Protein AF-A0A258IF81-F1 (afdb_monomer_lite)

Foldseek 3Di:
DPPPQAAAEDEDAFAAPPVQFGPDWDALVNVQVRCVVVVHHADSVQKADPDIDGGAAKDWIWGPPDPVDIHIYIYGYDNDPVVVVVVVVVVVVVPD

Sequence (96 aa):
AALKIQGLSITLIRQAGDSGHLYGSVTPRDISVILMKKGIEIKKSQIVLKAPIKEIGISECDLILHPEVVVPLTLVVAQSEEEAQAKMSEQKLSKI

Secondary structure (DSSP, 8-state):
-GGGTTT-EEEEE--B-TTSEEEEEE-HHHHHHHHHHTT----GGGEE-SS-EEESEEEEEEEEEETTEEEEEEEEEESSHHHHHHHHHHHHHTT-

pLDDT: mean 76.14, std 14.49, range [37.88, 89.75]

Structure (mmCIF, N/CA/C/O backbone):
data_AF-A0A258IF81-F1
#
_entry.id   AF-A0A258IF81-F1
#
loop_
_atom_site.group_PDB
_atom_site.id
_atom_site.type_symbol
_atom_site.label_atom_id
_atom_site.label_alt_id
_atom_site.label_comp_id
_atom_site.label_asym_id
_atom_site.label_entity_id
_atom_site.label_seq_id
_atom_site.pdbx_PDB_ins_code
_atom_site.Cartn_x
_atom_site.Cartn_y
_atom_site.Cartn_z
_atom_site.occupancy
_atom_site.B_iso_or_equiv
_atom_site.auth_seq_id
_atom_site.auth_comp_id
_atom_site.auth_asym_id
_atom_site.auth_atom_id
_atom_site.pdbx_PDB_model_num
ATOM 1 N N . ALA A 1 1 ? -12.739 17.592 8.637 1.00 45.22 1 ALA A N 1
ATOM 2 C CA . ALA A 1 1 ? -11.381 17.062 8.373 1.00 45.22 1 ALA A CA 1
ATOM 3 C C . ALA A 1 1 ? -11.345 15.818 7.458 1.00 45.22 1 ALA A C 1
ATOM 5 O O . ALA A 1 1 ? -10.266 15.475 7.001 1.00 45.22 1 ALA A O 1
ATOM 6 N N . ALA A 1 2 ? -12.479 15.183 7.111 1.00 43.00 2 ALA A N 1
ATOM 7 C CA . ALA A 1 2 ? -12.519 13.960 6.287 1.00 43.00 2 ALA A CA 1
ATOM 8 C C . ALA A 1 2 ? -12.337 14.165 4.762 1.00 43.00 2 ALA A C 1
ATOM 10 O O . ALA A 1 2 ? -11.972 13.234 4.054 1.00 43.00 2 ALA A O 1
ATOM 11 N N . LEU A 1 3 ? -12.529 15.387 4.250 1.00 48.41 3 LEU A N 1
ATOM 12 C CA . LEU A 1 3 ? -12.558 15.658 2.804 1.00 48.41 3 LEU A CA 1
ATOM 13 C C . LEU A 1 3 ? -11.183 15.640 2.108 1.00 48.41 3 LEU A C 1
ATOM 15 O O . LEU A 1 3 ? -11.120 15.727 0.889 1.00 48.41 3 LEU A O 1
ATOM 19 N N . LYS A 1 4 ? -10.073 15.568 2.857 1.00 56.34 4 LYS A N 1
ATOM 20 C CA . LYS A 1 4 ? -8.722 15.643 2.271 1.00 56.34 4 LYS A CA 1
ATOM 21 C C . LYS A 1 4 ? -8.198 14.308 1.740 1.00 56.34 4 LYS A C 1
ATOM 23 O O . LYS A 1 4 ? -7.206 14.336 1.035 1.00 56.34 4 LYS A O 1
ATOM 28 N N . ILE A 1 5 ? -8.814 13.173 2.083 1.00 57.28 5 ILE A N 1
ATOM 29 C CA . ILE A 1 5 ? -8.256 11.831 1.808 1.00 57.28 5 ILE A CA 1
ATOM 30 C C . ILE A 1 5 ? -9.014 11.111 0.677 1.00 57.28 5 ILE A C 1
ATOM 32 O O . ILE A 1 5 ? -8.475 10.192 0.065 1.00 57.28 5 ILE A O 1
ATOM 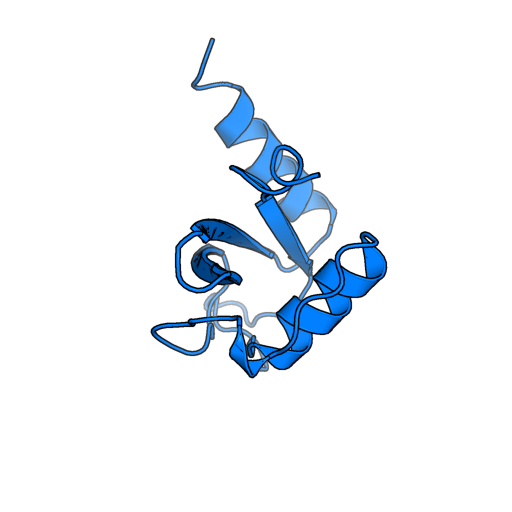36 N N . GLN A 1 6 ? -10.238 11.540 0.347 1.00 56.75 6 GLN A N 1
ATOM 37 C CA . GLN A 1 6 ? -11.014 10.946 -0.745 1.00 56.75 6 GLN A CA 1
ATOM 38 C C . GLN A 1 6 ? -10.343 11.216 -2.098 1.00 56.75 6 GLN A C 1
ATOM 40 O O . GLN A 1 6 ? -10.244 12.362 -2.528 1.00 56.75 6 GLN A O 1
ATOM 45 N N . GLY A 1 7 ? -9.879 10.150 -2.758 1.00 63.62 7 GLY A N 1
ATOM 46 C CA . GLY A 1 7 ? -9.210 10.227 -4.062 1.00 63.62 7 GLY A CA 1
ATOM 47 C C . GLY A 1 7 ? -7.726 10.595 -3.996 1.00 63.62 7 GLY A C 1
ATOM 48 O O . GLY A 1 7 ? -7.165 11.050 -4.992 1.00 63.62 7 GLY A O 1
ATOM 49 N N . LEU A 1 8 ? -7.078 10.436 -2.838 1.00 69.94 8 LEU A N 1
ATOM 50 C CA . LEU A 1 8 ? -5.654 10.722 -2.712 1.00 69.94 8 LEU A CA 1
ATOM 51 C C . LEU A 1 8 ? -4.840 9.580 -3.335 1.00 69.94 8 LEU A C 1
ATOM 53 O O . LEU A 1 8 ? -4.906 8.434 -2.903 1.00 69.94 8 LEU A O 1
ATOM 57 N N . SER A 1 9 ? -4.056 9.899 -4.357 1.00 78.19 9 SER A N 1
ATOM 58 C CA . SER A 1 9 ? -3.077 8.982 -4.931 1.00 78.19 9 SER A CA 1
ATOM 59 C C . SER A 1 9 ? -1.725 9.192 -4.255 1.00 78.19 9 SER A C 1
ATOM 61 O O . SER A 1 9 ? -1.213 10.320 -4.232 1.00 78.19 9 SER A O 1
ATOM 63 N N . ILE A 1 10 ? -1.127 8.132 -3.715 1.00 82.19 10 ILE A N 1
ATOM 64 C CA . ILE A 1 10 ? 0.242 8.187 -3.199 1.00 82.19 10 ILE A CA 1
ATOM 65 C C . ILE A 1 10 ? 1.192 7.438 -4.122 1.00 82.19 10 ILE A C 1
ATOM 67 O O . ILE A 1 10 ? 0.931 6.310 -4.526 1.00 82.19 10 ILE A O 1
ATOM 71 N N . THR A 1 11 ? 2.318 8.072 -4.424 1.00 83.50 11 THR A N 1
ATOM 72 C CA . THR A 1 11 ? 3.395 7.443 -5.181 1.00 83.50 11 THR A CA 1
ATOM 73 C C . THR A 1 11 ? 4.405 6.826 -4.232 1.00 83.50 11 THR A C 1
ATOM 75 O O . THR A 1 11 ? 4.860 7.475 -3.288 1.00 83.50 11 THR A O 1
ATOM 78 N N . LEU A 1 12 ? 4.785 5.586 -4.509 1.00 83.50 12 LEU A N 1
ATOM 79 C CA . LEU A 1 12 ? 5.883 4.887 -3.874 1.00 83.50 12 LEU A CA 1
ATOM 80 C C . LEU A 1 12 ? 6.980 4.644 -4.908 1.00 83.50 12 LEU A C 1
ATOM 82 O O . LEU A 1 12 ? 6.783 3.900 -5.864 1.00 83.50 12 LEU A O 1
ATOM 86 N N . ILE A 1 13 ? 8.149 5.238 -4.681 1.00 81.94 13 ILE A N 1
ATOM 87 C CA . ILE A 1 13 ? 9.335 4.966 -5.491 1.00 81.94 13 ILE A CA 1
ATOM 88 C C . ILE A 1 13 ? 10.051 3.756 -4.894 1.00 81.94 13 ILE A C 1
ATOM 90 O O . ILE A 1 13 ? 10.499 3.808 -3.743 1.00 81.94 13 ILE A O 1
ATOM 94 N N . ARG A 1 14 ? 10.119 2.648 -5.635 1.00 80.88 14 ARG A N 1
ATOM 95 C CA . ARG A 1 14 ? 10.890 1.458 -5.251 1.00 80.88 14 ARG A CA 1
ATOM 96 C C . ARG A 1 14 ? 11.569 0.826 -6.451 1.00 80.88 14 ARG A C 1
ATOM 98 O O . ARG A 1 14 ? 11.003 0.749 -7.530 1.00 80.88 14 ARG A O 1
ATOM 105 N N . GLN A 1 15 ? 12.757 0.289 -6.193 1.00 79.06 15 GLN A N 1
ATOM 106 C CA . GLN A 1 15 ? 13.513 -0.476 -7.172 1.00 79.06 15 GLN A CA 1
ATOM 107 C C . GLN A 1 15 ? 12.767 -1.760 -7.549 1.00 79.06 15 GLN A C 1
ATOM 109 O O . GLN A 1 15 ? 12.361 -2.542 -6.681 1.00 79.06 15 GLN A O 1
ATOM 114 N N . ALA A 1 16 ? 12.620 -1.973 -8.850 1.00 83.00 16 ALA A N 1
ATOM 115 C CA . ALA A 1 16 ? 12.062 -3.174 -9.446 1.00 83.00 16 ALA A CA 1
ATOM 116 C C . ALA A 1 16 ? 13.072 -3.790 -10.414 1.00 83.00 16 ALA A C 1
ATOM 118 O O . ALA A 1 16 ? 13.948 -3.102 -10.928 1.00 83.00 16 ALA A O 1
ATOM 119 N N . GLY A 1 17 ? 13.000 -5.099 -10.609 1.00 80.12 17 GLY A N 1
ATOM 120 C CA . GLY A 1 17 ? 13.733 -5.774 -11.668 1.00 80.12 17 GLY A CA 1
ATOM 121 C C . GLY A 1 17 ? 13.113 -5.480 -13.031 1.00 80.12 17 GLY A C 1
ATOM 122 O O . GLY A 1 17 ? 11.959 -5.060 -13.122 1.00 80.12 17 GLY A O 1
ATOM 123 N N . ASP A 1 18 ? 13.859 -5.779 -14.090 1.00 74.94 18 ASP A N 1
ATOM 124 C CA . ASP A 1 18 ? 13.449 -5.605 -15.491 1.00 74.94 18 ASP A CA 1
ATOM 125 C C . ASP A 1 18 ? 12.132 -6.316 -15.852 1.00 74.94 18 ASP A C 1
ATOM 127 O O . ASP A 1 18 ? 11.444 -5.936 -16.793 1.00 74.94 18 ASP A O 1
ATOM 131 N N . SER A 1 19 ? 11.742 -7.332 -15.078 1.00 78.12 19 SER A N 1
ATOM 132 C CA . SER A 1 19 ? 10.471 -8.052 -15.219 1.00 78.12 19 SER A CA 1
ATOM 133 C C . SER A 1 19 ? 9.273 -7.352 -14.561 1.00 78.12 19 SER A C 1
ATOM 135 O O . SER A 1 19 ? 8.201 -7.950 -14.460 1.00 78.12 19 SER A O 1
ATOM 137 N N . GLY A 1 20 ? 9.442 -6.131 -14.045 1.00 74.56 20 GLY A N 1
ATOM 138 C CA . GLY A 1 20 ? 8.400 -5.376 -13.341 1.00 74.56 20 GLY A CA 1
ATOM 139 C C . GLY A 1 20 ? 8.142 -5.836 -11.901 1.00 74.56 20 GLY A C 1
ATOM 140 O O . GLY A 1 20 ? 7.317 -5.247 -11.203 1.00 74.56 20 GLY A O 1
ATOM 141 N N . HIS A 1 21 ? 8.868 -6.850 -11.424 1.00 83.75 21 HIS A N 1
ATOM 142 C CA . HIS A 1 21 ? 8.796 -7.311 -10.041 1.00 83.75 21 HIS A CA 1
ATOM 143 C C . HIS A 1 21 ? 9.635 -6.421 -9.127 1.00 83.75 21 HIS A C 1
ATOM 145 O O . HIS A 1 21 ? 10.814 -6.191 -9.369 1.00 83.75 21 HIS A O 1
ATOM 151 N N . LEU A 1 22 ? 9.054 -5.948 -8.034 1.00 83.81 22 LEU A N 1
ATOM 152 C CA . LEU A 1 22 ? 9.753 -5.192 -7.004 1.00 83.81 22 LEU A CA 1
ATOM 153 C C . LEU A 1 22 ? 10.809 -6.072 -6.322 1.00 83.81 22 LEU A C 1
ATOM 155 O O . LEU A 1 22 ? 10.537 -7.215 -5.958 1.00 83.81 22 LEU A O 1
ATOM 159 N N . TYR A 1 23 ? 11.981 -5.500 -6.029 1.00 79.31 23 TYR A N 1
ATOM 160 C CA . TYR A 1 23 ? 13.017 -6.157 -5.211 1.00 79.31 23 TYR A CA 1
ATOM 161 C C . TYR A 1 23 ? 12.601 -6.338 -3.732 1.00 79.31 23 TYR A C 1
ATOM 163 O O . TYR A 1 23 ? 13.378 -6.799 -2.899 1.00 79.31 23 TYR A O 1
ATOM 171 N N . GLY A 1 24 ? 11.360 -5.988 -3.388 1.00 81.38 24 GLY A N 1
ATOM 172 C CA . GLY A 1 24 ? 10.757 -6.167 -2.076 1.00 81.38 24 GLY A CA 1
ATOM 173 C C . GLY A 1 24 ? 9.233 -6.182 -2.167 1.00 81.38 24 GLY A C 1
ATOM 174 O O . GLY A 1 24 ? 8.655 -6.363 -3.233 1.00 81.38 24 GLY A O 1
ATOM 175 N N . SER A 1 25 ? 8.563 -5.965 -1.037 1.00 82.25 25 SER A N 1
ATOM 176 C CA . SER A 1 25 ? 7.100 -5.884 -0.974 1.00 82.25 25 SER A CA 1
ATOM 177 C C . SER A 1 25 ? 6.652 -4.554 -0.389 1.00 82.25 25 SER A C 1
ATOM 179 O O . SER A 1 25 ? 7.179 -4.122 0.640 1.00 82.25 25 SER A O 1
ATOM 181 N N . VAL A 1 26 ? 5.640 -3.923 -0.982 1.00 86.88 26 VAL A N 1
ATOM 182 C CA . VAL A 1 26 ? 4.936 -2.829 -0.308 1.00 86.88 26 VAL A CA 1
ATOM 183 C C . VAL A 1 26 ? 3.992 -3.432 0.715 1.00 86.88 26 VAL A C 1
ATOM 185 O O . VAL A 1 26 ? 3.108 -4.227 0.390 1.00 86.88 26 VAL A O 1
ATOM 188 N N . THR A 1 27 ? 4.196 -3.039 1.965 1.00 88.75 27 THR A N 1
ATOM 189 C CA . THR A 1 27 ? 3.356 -3.458 3.081 1.00 88.75 27 THR A CA 1
ATOM 190 C C . THR A 1 27 ? 2.519 -2.284 3.592 1.00 88.75 27 THR A C 1
ATOM 192 O O . THR A 1 27 ? 2.873 -1.122 3.367 1.00 88.75 27 THR A O 1
ATOM 195 N N . PRO A 1 28 ? 1.451 -2.552 4.365 1.00 89.75 28 PRO A N 1
ATOM 196 C CA . PRO A 1 28 ? 0.705 -1.516 5.080 1.00 89.75 28 PRO A CA 1
ATOM 197 C C . PRO A 1 28 ? 1.593 -0.594 5.926 1.00 89.75 28 PRO A C 1
ATOM 199 O O . PRO A 1 28 ? 1.285 0.580 6.115 1.00 89.75 28 PRO A O 1
ATOM 202 N N . ARG A 1 29 ? 2.729 -1.105 6.421 1.00 88.00 29 ARG A N 1
ATOM 203 C CA . ARG A 1 29 ? 3.675 -0.321 7.217 1.00 88.00 29 ARG A CA 1
ATOM 204 C C . ARG A 1 29 ? 4.309 0.800 6.396 1.00 88.00 29 ARG A C 1
ATOM 206 O O . ARG A 1 29 ? 4.330 1.937 6.854 1.00 88.00 29 ARG A O 1
ATOM 213 N N . ASP A 1 30 ? 4.763 0.511 5.183 1.00 87.19 30 ASP A N 1
ATOM 214 C CA . ASP A 1 30 ? 5.310 1.530 4.283 1.00 87.19 30 ASP A CA 1
ATOM 215 C C . ASP A 1 30 ? 4.285 2.596 3.915 1.00 87.19 30 ASP A C 1
ATOM 217 O O . ASP A 1 30 ? 4.583 3.789 3.963 1.00 87.19 30 ASP A O 1
ATOM 221 N N . ILE A 1 31 ? 3.061 2.163 3.613 1.00 86.88 31 ILE A N 1
ATOM 222 C CA . ILE A 1 31 ? 1.948 3.056 3.288 1.00 86.88 31 ILE A CA 1
ATOM 223 C C . ILE A 1 31 ? 1.688 4.007 4.466 1.00 86.88 31 ILE A C 1
ATOM 225 O O . ILE A 1 31 ? 1.605 5.217 4.263 1.00 86.88 31 ILE A O 1
ATOM 229 N N . SER A 1 32 ? 1.661 3.495 5.705 1.00 87.88 32 SER A N 1
ATOM 230 C CA . SER A 1 32 ? 1.473 4.331 6.900 1.00 87.88 32 SER A CA 1
ATOM 231 C C . SER A 1 32 ? 2.563 5.390 7.077 1.00 87.88 32 SER A C 1
ATOM 233 O O . SER A 1 32 ? 2.252 6.537 7.381 1.00 87.88 32 SER A O 1
ATOM 235 N N . VAL A 1 33 ? 3.832 5.050 6.822 1.00 87.75 33 VAL A N 1
ATOM 236 C CA . VAL A 1 33 ? 4.955 5.994 6.939 1.00 87.75 33 VAL A CA 1
ATOM 237 C C . VAL A 1 33 ? 4.849 7.107 5.894 1.00 87.75 33 VAL A C 1
ATOM 239 O O . VAL A 1 33 ? 5.101 8.271 6.202 1.00 87.75 33 VAL A O 1
ATOM 242 N N . ILE A 1 34 ? 4.455 6.779 4.664 1.00 85.38 34 ILE A N 1
ATOM 243 C CA . ILE A 1 34 ? 4.296 7.761 3.580 1.00 85.38 34 ILE A CA 1
ATOM 244 C C . ILE A 1 34 ? 3.110 8.688 3.846 1.00 85.38 34 ILE A C 1
ATOM 246 O O . ILE A 1 34 ? 3.223 9.903 3.669 1.00 85.38 34 ILE A O 1
ATOM 250 N N . LEU A 1 35 ? 1.990 8.131 4.308 1.00 83.81 35 LEU A N 1
ATOM 251 C CA . LEU A 1 35 ? 0.828 8.912 4.725 1.00 83.81 35 LEU A CA 1
ATOM 252 C C . LEU A 1 35 ? 1.190 9.844 5.888 1.00 83.81 35 LEU A C 1
ATOM 254 O O . LEU A 1 35 ? 0.879 11.034 5.825 1.00 83.81 35 LEU A O 1
ATOM 258 N N . MET A 1 36 ? 1.955 9.357 6.870 1.00 85.25 36 MET A N 1
ATOM 259 C CA . MET A 1 36 ? 2.440 10.164 7.991 1.00 85.25 36 MET A CA 1
ATOM 260 C C . MET A 1 36 ? 3.336 11.316 7.517 1.00 85.25 36 MET A C 1
ATOM 262 O O . MET A 1 36 ? 3.166 12.446 7.970 1.00 85.25 36 MET A O 1
ATOM 266 N N . LYS A 1 37 ? 4.223 11.082 6.537 1.00 82.75 37 LYS A N 1
ATOM 267 C CA . LYS A 1 37 ? 5.026 12.148 5.901 1.00 82.75 37 LYS A CA 1
ATOM 268 C C . LYS A 1 37 ? 4.176 13.208 5.195 1.00 82.75 37 LYS A C 1
ATOM 270 O O . LYS A 1 37 ? 4.587 14.360 5.121 1.00 82.75 37 LYS A O 1
ATOM 275 N N . LYS A 1 38 ? 2.994 12.844 4.690 1.00 77.38 38 LYS A N 1
ATOM 276 C CA . LYS A 1 38 ? 2.007 13.780 4.121 1.00 77.38 38 LYS A CA 1
ATOM 277 C C . LYS A 1 38 ? 1.135 14.463 5.188 1.00 77.38 38 LYS A C 1
ATOM 279 O O . LYS A 1 38 ? 0.230 15.214 4.830 1.00 77.38 38 LYS A O 1
ATOM 284 N N . GLY A 1 39 ? 1.393 14.219 6.475 1.00 80.94 39 GLY A N 1
ATOM 285 C CA . GLY A 1 39 ? 0.618 14.760 7.593 1.00 80.94 39 GLY A CA 1
ATOM 286 C C . GLY A 1 39 ? -0.688 14.009 7.865 1.00 80.94 39 GLY A C 1
ATOM 287 O O . GLY A 1 39 ? -1.576 14.553 8.517 1.00 80.94 39 GLY A O 1
ATOM 288 N N . ILE A 1 40 ? -0.830 12.785 7.347 1.00 81.69 40 ILE A N 1
ATOM 289 C CA . ILE A 1 40 ? -1.997 11.925 7.559 1.00 81.69 40 ILE A CA 1
ATOM 290 C C . ILE A 1 40 ? -1.589 10.776 8.482 1.00 81.69 40 ILE A C 1
ATOM 292 O O . ILE A 1 40 ? -0.887 9.848 8.081 1.00 81.69 40 ILE A O 1
ATOM 296 N N . GLU A 1 41 ? -2.036 10.823 9.731 1.00 82.56 41 GLU A N 1
ATOM 297 C CA . GLU A 1 41 ? -1.674 9.821 10.730 1.00 82.56 41 GLU A CA 1
ATOM 298 C C . GLU A 1 41 ? -2.604 8.597 10.634 1.00 82.56 41 GLU A C 1
ATOM 300 O O . GLU A 1 41 ? -3.710 8.594 11.168 1.00 82.56 41 GLU A O 1
ATOM 305 N N . ILE A 1 42 ? -2.166 7.557 9.913 1.00 85.06 42 ILE A N 1
ATOM 306 C CA . ILE A 1 42 ? -2.905 6.295 9.727 1.00 85.06 42 ILE A CA 1
ATOM 307 C C . ILE A 1 42 ? -2.112 5.134 10.310 1.00 85.06 42 ILE A C 1
ATOM 309 O O . ILE A 1 42 ? -0.930 4.961 10.013 1.00 85.06 42 ILE A O 1
ATOM 313 N N . LYS A 1 43 ? -2.768 4.282 11.101 1.00 87.00 43 LYS A N 1
ATOM 314 C CA . LYS A 1 43 ? -2.144 3.063 11.630 1.00 87.00 43 LYS A CA 1
ATOM 315 C C . LYS A 1 43 ? -2.165 1.946 10.588 1.00 87.00 43 LYS A C 1
ATOM 317 O O . LYS A 1 43 ? -3.130 1.793 9.852 1.00 87.00 43 LYS A O 1
ATOM 322 N N . LYS A 1 44 ? -1.162 1.062 10.611 1.00 85.25 44 LYS A N 1
ATOM 323 C CA . LYS A 1 44 ? -1.131 -0.149 9.762 1.00 85.25 44 LYS A CA 1
ATOM 324 C C . LYS A 1 44 ? -2.399 -1.014 9.857 1.00 85.25 44 LYS A C 1
ATOM 326 O O . LYS A 1 44 ? -2.769 -1.632 8.874 1.00 85.25 44 LYS A O 1
ATOM 331 N N . SER A 1 45 ? -3.062 -1.042 11.018 1.00 88.00 45 SER A N 1
ATOM 332 C CA . SER A 1 45 ? -4.307 -1.798 11.234 1.00 88.00 45 SER A CA 1
ATOM 333 C C . SER A 1 45 ? -5.521 -1.185 10.535 1.00 88.00 45 SER A C 1
ATOM 335 O O . SER A 1 45 ? -6.523 -1.861 10.361 1.00 88.00 45 SER A O 1
ATOM 337 N N . GLN A 1 46 ? -5.441 0.094 10.165 1.00 87.69 46 GLN A N 1
ATOM 338 C CA . GLN A 1 46 ? -6.477 0.808 9.421 1.00 87.69 46 GLN A CA 1
ATOM 339 C C . GLN A 1 46 ? -6.282 0.690 7.907 1.00 87.69 46 GLN A C 1
ATOM 341 O O . GLN A 1 46 ? -7.109 1.180 7.150 1.00 87.69 46 GLN A O 1
ATOM 346 N N . ILE A 1 47 ? -5.188 0.074 7.457 1.00 89.25 47 ILE A N 1
ATOM 347 C CA . ILE A 1 47 ? -4.876 -0.106 6.043 1.00 89.25 47 ILE A CA 1
ATOM 348 C C . ILE A 1 47 ? -5.249 -1.536 5.677 1.00 89.25 47 ILE A C 1
ATOM 350 O O . ILE A 1 47 ? -4.584 -2.491 6.087 1.00 89.25 47 ILE A O 1
ATOM 354 N N . VAL A 1 48 ? -6.308 -1.677 4.893 1.00 89.44 48 VAL A N 1
ATOM 355 C CA . VAL A 1 48 ? -6.754 -2.955 4.357 1.00 89.44 48 VAL A CA 1
ATOM 356 C C . VAL A 1 48 ? -6.141 -3.125 2.978 1.00 89.44 48 VAL A C 1
ATOM 358 O O . VAL A 1 48 ? -6.499 -2.459 2.009 1.00 89.44 48 VAL A O 1
ATOM 361 N N . LEU A 1 49 ? -5.176 -4.034 2.908 1.00 87.94 49 LEU A N 1
ATOM 362 C CA . LEU A 1 49 ? -4.495 -4.403 1.680 1.00 87.94 49 LEU A CA 1
ATOM 363 C C . LEU A 1 49 ? -4.833 -5.864 1.368 1.00 87.94 49 LEU A C 1
ATOM 365 O O . LEU A 1 49 ? -4.501 -6.747 2.157 1.00 87.94 49 LEU A 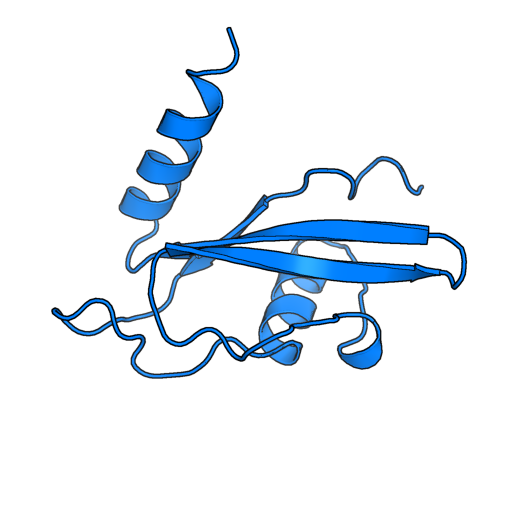O 1
ATOM 369 N N . LYS A 1 50 ? -5.492 -6.121 0.229 1.00 84.19 50 LYS A N 1
ATOM 370 C CA . LYS A 1 50 ? -5.920 -7.479 -0.166 1.00 84.19 50 LYS A CA 1
ATOM 371 C C . LYS A 1 50 ? -4.738 -8.418 -0.410 1.00 84.19 50 LYS A C 1
ATOM 373 O O . LYS A 1 50 ? -4.804 -9.592 -0.065 1.00 84.19 50 LYS A O 1
ATOM 378 N N . ALA A 1 51 ? -3.661 -7.896 -0.993 1.00 83.06 51 ALA A N 1
ATOM 379 C CA . ALA A 1 51 ? -2.437 -8.638 -1.253 1.00 83.06 51 ALA A CA 1
ATOM 380 C C . ALA A 1 51 ? -1.214 -7.709 -1.167 1.00 83.06 51 ALA A C 1
ATOM 382 O O . ALA A 1 51 ? -1.307 -6.544 -1.556 1.00 83.06 51 ALA A O 1
ATOM 383 N N . PRO A 1 52 ? -0.061 -8.194 -0.674 1.00 84.12 52 PRO A N 1
ATOM 384 C CA . PRO A 1 52 ? 1.177 -7.422 -0.696 1.00 84.12 52 PRO A CA 1
ATOM 385 C C . PRO A 1 52 ? 1.571 -7.087 -2.139 1.00 84.12 52 PRO A C 1
ATOM 387 O O . PRO A 1 52 ? 1.590 -7.971 -2.994 1.00 84.12 52 PRO A O 1
ATOM 390 N N . ILE A 1 53 ? 1.924 -5.826 -2.398 1.00 87.81 53 ILE A N 1
ATOM 391 C CA . ILE A 1 53 ? 2.283 -5.373 -3.748 1.00 87.81 53 ILE A CA 1
ATOM 392 C C . ILE A 1 53 ? 3.730 -5.769 -4.014 1.00 87.81 53 ILE A C 1
ATOM 394 O O . ILE A 1 53 ? 4.633 -5.377 -3.267 1.00 87.81 53 ILE A O 1
ATOM 398 N N . LYS A 1 54 ? 3.933 -6.558 -5.067 1.00 86.88 54 LYS A N 1
ATOM 399 C CA . LYS A 1 54 ? 5.239 -7.084 -5.486 1.00 86.88 54 LYS A CA 1
ATOM 400 C C . LYS A 1 54 ? 5.613 -6.667 -6.903 1.00 86.88 54 LYS A C 1
ATOM 402 O O . LYS A 1 54 ? 6.639 -7.103 -7.399 1.00 86.88 54 LYS A O 1
ATOM 407 N N . GLU A 1 55 ? 4.807 -5.829 -7.537 1.00 85.31 55 GLU A N 1
ATOM 408 C CA . GLU A 1 55 ? 4.993 -5.399 -8.918 1.00 85.31 55 GLU A CA 1
ATOM 409 C C . GLU A 1 55 ? 4.835 -3.881 -9.012 1.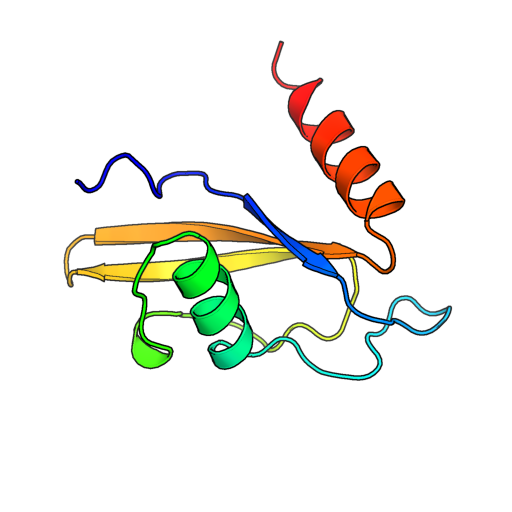00 85.31 55 GLU A C 1
ATOM 411 O O . GLU A 1 55 ? 4.137 -3.264 -8.198 1.00 85.31 55 GLU A O 1
ATOM 416 N N . ILE A 1 56 ? 5.516 -3.268 -9.978 1.00 85.25 56 ILE A N 1
ATOM 417 C CA . ILE A 1 56 ? 5.311 -1.854 -10.305 1.00 85.25 56 ILE A CA 1
ATOM 418 C C . ILE A 1 56 ? 3.967 -1.671 -11.005 1.00 85.25 56 ILE A C 1
ATOM 420 O O . ILE A 1 56 ? 3.537 -2.510 -11.793 1.00 85.25 56 ILE A O 1
ATOM 424 N N . GLY A 1 57 ? 3.303 -0.549 -10.753 1.00 84.31 57 GLY A N 1
ATOM 425 C CA . GLY A 1 57 ? 1.986 -0.292 -11.318 1.00 84.31 57 GLY A CA 1
ATOM 426 C C . GLY A 1 57 ? 1.064 0.444 -10.367 1.00 84.31 57 GLY A C 1
ATOM 427 O O . GLY A 1 57 ? 1.491 1.033 -9.375 1.00 84.31 57 GLY A O 1
ATOM 428 N N . ILE A 1 58 ? -0.218 0.429 -10.709 1.00 85.56 58 ILE A N 1
ATOM 429 C CA . ILE A 1 58 ? -1.271 1.043 -9.911 1.00 85.56 58 ILE A CA 1
ATOM 430 C C . ILE A 1 58 ? -1.925 -0.067 -9.095 1.00 85.56 58 ILE A C 1
ATOM 432 O O . ILE A 1 58 ? -2.295 -1.111 -9.623 1.00 85.56 58 ILE A O 1
ATOM 436 N N . SER A 1 59 ? -2.032 0.144 -7.795 1.00 87.00 59 SER A N 1
ATOM 437 C CA . SER A 1 59 ? -2.682 -0.762 -6.857 1.00 87.00 59 SER A CA 1
ATOM 438 C C . SER A 1 59 ? -3.668 0.018 -6.006 1.00 87.00 59 SER A C 1
ATOM 440 O O . SER A 1 59 ? -3.498 1.211 -5.779 1.00 87.00 59 SER A O 1
ATOM 442 N N . GLU A 1 60 ? -4.694 -0.653 -5.506 1.00 87.06 60 GLU A N 1
ATOM 443 C CA . GLU A 1 60 ? -5.726 -0.030 -4.680 1.00 87.06 60 GLU A CA 1
ATOM 444 C C . GLU A 1 60 ? -5.712 -0.647 -3.283 1.00 87.06 60 GLU A C 1
ATOM 446 O O . GLU A 1 60 ? -5.528 -1.859 -3.119 1.00 87.06 60 GLU A O 1
ATOM 451 N N . CYS A 1 61 ? -5.888 0.188 -2.262 1.00 88.06 61 CYS A N 1
ATOM 452 C CA . CYS A 1 61 ? -6.084 -0.262 -0.891 1.00 88.06 61 CYS A CA 1
ATOM 453 C C . CYS A 1 61 ? -7.168 0.556 -0.195 1.00 88.06 61 CYS A C 1
ATOM 455 O O . CYS A 1 61 ? -7.437 1.695 -0.569 1.00 88.06 61 CYS A O 1
ATOM 457 N N . ASP A 1 62 ? -7.776 -0.022 0.836 1.00 88.44 62 ASP A N 1
ATOM 458 C CA . ASP A 1 62 ? -8.844 0.634 1.582 1.00 88.44 62 ASP A CA 1
ATOM 459 C C . ASP A 1 62 ? -8.305 1.164 2.912 1.00 88.44 62 ASP A C 1
ATOM 461 O O . ASP A 1 62 ? -7.649 0.451 3.677 1.00 88.44 62 ASP A O 1
ATOM 465 N N . LEU A 1 63 ? -8.582 2.433 3.203 1.00 87.75 63 LEU A N 1
ATOM 466 C CA . LEU A 1 63 ? -8.259 3.072 4.474 1.00 87.75 63 LEU A CA 1
ATOM 467 C C . LEU A 1 63 ? -9.508 3.176 5.344 1.00 87.75 63 LEU A C 1
ATOM 469 O O . LEU A 1 63 ? -10.454 3.890 5.014 1.00 87.75 63 LEU A O 1
ATOM 473 N N . ILE A 1 64 ? -9.482 2.522 6.499 1.00 87.19 64 ILE A N 1
ATOM 474 C CA . ILE A 1 64 ? -10.531 2.607 7.515 1.00 87.19 64 ILE A CA 1
ATOM 475 C C . ILE A 1 64 ? -10.186 3.753 8.468 1.00 87.19 64 ILE A C 1
ATOM 477 O O . ILE A 1 64 ? -9.472 3.575 9.459 1.00 87.19 64 ILE A O 1
ATOM 481 N N . LEU A 1 65 ? -10.685 4.953 8.177 1.00 82.12 65 LEU A N 1
ATOM 482 C CA . LEU A 1 65 ? -10.483 6.117 9.048 1.00 82.12 65 LEU A CA 1
ATOM 483 C C . LEU A 1 65 ? -11.308 5.984 10.328 1.00 82.12 65 LEU A C 1
ATOM 485 O O . LEU A 1 65 ? -10.812 6.249 11.420 1.00 82.12 65 LEU A O 1
ATOM 489 N N . HIS A 1 66 ? -12.548 5.530 10.173 1.00 77.38 66 HIS A N 1
ATOM 490 C CA . HIS A 1 66 ? -13.495 5.248 11.242 1.00 77.38 66 HIS A CA 1
ATOM 491 C C . HIS A 1 66 ? -14.373 4.050 10.844 1.00 77.38 66 HIS A C 1
ATOM 493 O O . HIS A 1 66 ? -14.445 3.736 9.657 1.00 77.38 66 HIS A O 1
ATOM 499 N N . PRO A 1 67 ? -15.066 3.392 11.795 1.00 78.31 67 PRO A N 1
ATOM 500 C CA . PRO A 1 67 ? -15.929 2.237 11.512 1.00 78.31 67 PRO A CA 1
ATOM 501 C C . PRO A 1 67 ? -16.999 2.503 10.444 1.00 78.31 67 PRO A C 1
ATOM 503 O O . PRO A 1 67 ? -17.423 1.585 9.755 1.00 78.31 67 PRO A O 1
ATOM 506 N N . GLU A 1 68 ? -17.398 3.765 10.289 1.00 80.50 68 GLU A N 1
ATOM 507 C CA . GLU A 1 68 ? -18.400 4.211 9.316 1.00 80.50 68 GLU A CA 1
ATOM 508 C C . GLU A 1 68 ? -17.784 4.878 8.073 1.00 80.50 68 GLU A C 1
ATOM 510 O O . GLU A 1 68 ? -18.506 5.275 7.163 1.00 80.50 68 GLU A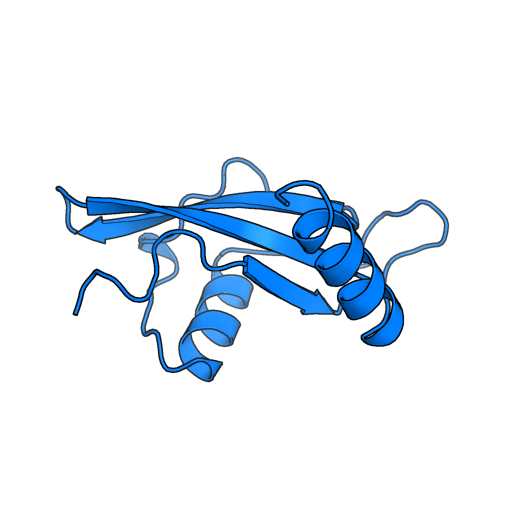 O 1
ATOM 515 N N . VAL A 1 69 ? -16.454 5.032 8.017 1.00 82.75 69 VAL A N 1
ATOM 516 C CA . VAL A 1 69 ? -15.760 5.766 6.948 1.00 82.75 69 VAL A CA 1
ATOM 517 C C . VAL A 1 69 ? -14.585 4.954 6.417 1.00 82.75 69 VAL A C 1
ATOM 519 O O . VAL A 1 69 ? -13.489 4.951 6.990 1.00 82.75 69 VAL A O 1
ATOM 522 N N . VAL A 1 70 ? -14.823 4.320 5.270 1.00 85.00 70 VAL A N 1
ATOM 523 C CA . VAL A 1 70 ? -13.808 3.645 4.460 1.00 85.00 70 VAL A CA 1
ATOM 524 C C . VAL A 1 70 ? -13.521 4.493 3.228 1.00 85.00 70 VAL A C 1
ATOM 526 O O . VAL A 1 70 ? -14.443 4.951 2.552 1.00 85.00 70 VAL A O 1
ATOM 529 N N . VAL A 1 71 ? -12.242 4.730 2.951 1.00 85.81 71 VAL A N 1
ATOM 530 C CA . VAL A 1 71 ? -11.795 5.545 1.821 1.00 85.81 71 VAL A CA 1
ATOM 531 C C . VAL A 1 71 ? -10.851 4.724 0.946 1.00 85.81 71 VAL A C 1
ATOM 533 O O . VAL A 1 71 ? -9.827 4.268 1.458 1.00 85.81 71 VAL A O 1
ATOM 536 N N . PRO A 1 72 ? -11.141 4.559 -0.357 1.00 85.38 72 PRO A N 1
ATOM 537 C CA . PRO A 1 72 ? -10.207 3.925 -1.274 1.00 85.38 72 PRO A CA 1
ATOM 538 C C . PRO A 1 72 ? -9.009 4.850 -1.524 1.00 85.38 72 PRO A C 1
ATOM 540 O 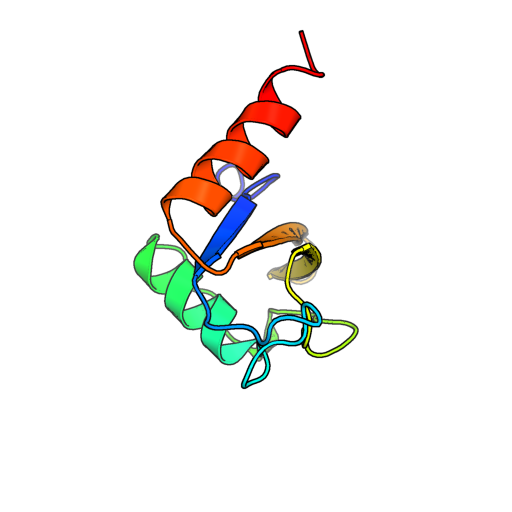O . PRO A 1 72 ? -9.161 6.059 -1.733 1.00 85.38 72 PRO A O 1
ATOM 543 N N . LEU A 1 73 ? -7.814 4.273 -1.500 1.00 85.94 73 LEU A N 1
ATOM 544 C CA . LEU A 1 73 ? -6.538 4.934 -1.732 1.00 85.94 73 LEU A CA 1
ATOM 545 C C . LEU A 1 73 ? -5.837 4.276 -2.922 1.00 85.94 73 LEU A C 1
ATOM 547 O O . LEU A 1 73 ? -5.617 3.063 -2.950 1.00 85.94 73 LEU A O 1
ATOM 551 N N . THR A 1 74 ? -5.435 5.100 -3.885 1.00 86.88 74 THR A N 1
ATOM 552 C CA . THR A 1 74 ? -4.678 4.644 -5.050 1.00 86.88 74 THR A CA 1
ATOM 553 C C . THR A 1 74 ? -3.182 4.723 -4.756 1.00 86.88 74 THR A C 1
ATOM 555 O O . THR A 1 74 ? -2.645 5.772 -4.396 1.00 86.88 74 THR A O 1
ATOM 558 N N . LEU A 1 75 ? -2.495 3.602 -4.914 1.00 86.62 75 LEU A N 1
ATOM 559 C CA . LEU A 1 75 ? -1.062 3.433 -4.727 1.00 86.62 75 LEU A CA 1
ATOM 560 C C . LEU A 1 75 ? -0.404 3.334 -6.100 1.00 86.62 75 LEU A C 1
ATOM 562 O O . LEU A 1 75 ? -0.687 2.410 -6.855 1.00 86.62 75 LEU A O 1
ATOM 566 N N . VAL A 1 76 ? 0.487 4.261 -6.424 1.00 86.56 76 VAL A N 1
ATOM 567 C CA . VAL A 1 76 ? 1.260 4.230 -7.669 1.00 86.56 76 VAL A CA 1
ATOM 568 C C . VAL A 1 76 ? 2.681 3.817 -7.327 1.00 86.56 76 VAL A C 1
ATOM 570 O O . VAL A 1 76 ? 3.393 4.561 -6.662 1.00 86.56 76 VAL A O 1
ATOM 573 N N . VAL A 1 77 ? 3.104 2.634 -7.753 1.00 86.44 77 VAL A N 1
ATOM 574 C CA . VAL A 1 77 ? 4.468 2.147 -7.541 1.00 86.44 77 VAL A CA 1
ATOM 575 C C . VAL A 1 77 ? 5.276 2.314 -8.823 1.00 86.44 77 VAL A C 1
ATOM 577 O O . VAL A 1 77 ? 4.881 1.802 -9.872 1.00 86.44 77 VAL A O 1
ATOM 580 N N . ALA A 1 78 ? 6.397 3.028 -8.736 1.00 82.31 78 ALA A N 1
ATOM 581 C CA . ALA A 1 78 ? 7.278 3.326 -9.867 1.00 82.31 78 ALA A CA 1
ATOM 582 C C . ALA A 1 78 ? 8.757 3.167 -9.486 1.00 82.31 78 ALA A C 1
ATOM 584 O O . ALA A 1 78 ? 9.109 3.251 -8.306 1.00 82.31 78 ALA A O 1
ATOM 585 N N . GLN A 1 79 ? 9.615 2.951 -10.485 1.00 76.44 79 GLN A N 1
ATOM 586 C CA . GLN A 1 79 ? 11.055 2.771 -10.285 1.00 76.44 79 GLN A CA 1
ATOM 587 C C . GLN A 1 79 ? 11.810 4.101 -10.141 1.00 76.44 79 GLN A C 1
ATOM 589 O O . GLN A 1 79 ? 12.806 4.153 -9.418 1.00 76.44 79 GLN A O 1
ATOM 594 N N . SER A 1 80 ? 11.282 5.179 -10.734 1.00 68.12 80 SER A N 1
ATOM 595 C CA . SER A 1 80 ? 11.876 6.523 -10.722 1.00 68.12 80 SER A CA 1
ATOM 596 C C . SER A 1 80 ? 10.825 7.626 -10.528 1.00 68.12 80 SER A C 1
ATOM 598 O O . SER A 1 80 ? 9.669 7.472 -10.929 1.00 68.12 80 SER A O 1
ATOM 600 N N . GLU A 1 81 ? 11.217 8.758 -9.926 1.00 60.72 81 GLU A N 1
ATOM 601 C CA . GLU A 1 81 ? 10.339 9.932 -9.732 1.00 60.72 81 GLU A CA 1
ATOM 602 C C . GLU A 1 81 ? 9.834 10.523 -11.063 1.00 60.72 81 GLU A C 1
ATOM 604 O O . GLU A 1 81 ? 8.699 10.996 -11.133 1.00 60.72 81 GLU A O 1
ATOM 609 N N . GLU A 1 82 ? 10.625 10.413 -12.134 1.00 58.47 82 GLU A N 1
ATOM 610 C CA . GLU A 1 82 ? 10.242 10.815 -13.497 1.00 58.47 82 GLU A CA 1
ATOM 611 C C . GLU A 1 82 ? 9.131 9.931 -14.095 1.00 58.47 82 GLU A C 1
ATOM 613 O O . GLU A 1 82 ? 8.174 10.446 -14.673 1.00 58.47 82 GLU A O 1
ATOM 618 N N . GLU A 1 83 ? 9.165 8.611 -13.882 1.00 58.09 83 GLU A N 1
ATOM 619 C CA . GLU A 1 83 ? 8.090 7.706 -14.330 1.00 58.09 83 GLU A CA 1
ATOM 620 C C . GLU A 1 83 ? 6.811 7.865 -13.500 1.00 58.09 83 GLU A C 1
ATOM 622 O O . GLU A 1 83 ? 5.696 7.741 -14.014 1.00 58.09 83 GLU A O 1
ATOM 627 N N . ALA A 1 84 ? 6.953 8.171 -12.209 1.00 54.88 84 ALA A N 1
ATOM 628 C CA . ALA A 1 84 ? 5.819 8.470 -11.347 1.00 54.88 84 ALA A CA 1
ATOM 629 C C . ALA A 1 84 ? 5.045 9.715 -11.803 1.00 54.88 84 ALA A C 1
ATOM 631 O O . ALA A 1 84 ? 3.812 9.723 -11.749 1.00 54.88 84 ALA A O 1
ATOM 632 N N . GLN A 1 85 ? 5.751 10.754 -12.261 1.00 56.56 85 GLN A N 1
ATOM 633 C CA . GLN A 1 85 ? 5.129 11.963 -12.805 1.00 56.56 85 GLN A CA 1
ATOM 634 C C . GLN A 1 85 ? 4.460 11.713 -14.161 1.00 56.56 85 GLN A C 1
ATOM 636 O O . GLN A 1 85 ? 3.364 12.232 -14.379 1.00 56.56 85 GLN A O 1
ATOM 641 N N . ALA A 1 86 ? 5.049 10.883 -15.029 1.00 59.78 86 ALA A N 1
ATOM 642 C CA . ALA A 1 86 ? 4.437 10.493 -16.302 1.00 59.78 86 ALA A CA 1
ATOM 643 C C . ALA A 1 86 ? 3.124 9.708 -16.104 1.00 59.78 86 ALA A C 1
ATOM 645 O O . ALA A 1 86 ? 2.097 10.047 -16.690 1.00 59.78 86 ALA A O 1
ATOM 646 N N . LYS A 1 87 ? 3.098 8.732 -15.184 1.00 56.19 87 LYS A N 1
ATOM 647 C CA . LYS A 1 87 ? 1.868 7.967 -14.898 1.00 56.19 87 LYS A CA 1
ATOM 648 C C . LYS A 1 87 ? 0.788 8.795 -14.191 1.00 56.19 87 LYS A C 1
ATOM 650 O O . LYS A 1 87 ? -0.401 8.560 -14.402 1.00 56.19 87 LYS A O 1
ATOM 655 N N . MET A 1 88 ? 1.175 9.784 -13.380 1.00 57.16 88 MET A N 1
ATOM 656 C CA . MET A 1 88 ? 0.232 10.735 -12.776 1.00 57.16 88 MET A CA 1
ATOM 657 C C . MET A 1 88 ? -0.320 11.762 -13.777 1.00 57.16 88 MET A C 1
ATOM 659 O O . MET A 1 88 ? -1.435 12.252 -13.576 1.00 57.16 88 MET A O 1
ATOM 663 N N . SER A 1 89 ? 0.420 12.104 -14.837 1.00 54.84 89 SER A N 1
ATOM 664 C CA . SER A 1 89 ? -0.024 13.076 -15.844 1.00 54.84 89 SER A CA 1
ATOM 665 C C . SER A 1 89 ? -0.971 12.463 -16.883 1.00 54.84 89 SER A C 1
ATOM 667 O O . SER A 1 89 ? -1.958 13.112 -17.237 1.00 54.84 89 SER A O 1
ATOM 669 N N . GLU A 1 90 ? -0.779 11.199 -17.278 1.00 54.97 90 GLU A N 1
ATOM 670 C CA . GLU A 1 90 ? -1.693 10.496 -18.198 1.00 54.97 90 GLU A CA 1
ATOM 671 C C . GLU A 1 90 ? -3.102 10.300 -17.607 1.00 54.97 90 GLU A C 1
ATOM 673 O O . GLU A 1 90 ? -4.103 10.524 -18.291 1.00 54.97 90 GLU A O 1
ATOM 678 N N . GLN A 1 91 ? -3.223 9.981 -16.313 1.00 50.41 91 GLN A N 1
ATOM 679 C CA . GLN A 1 91 ? -4.540 9.836 -15.672 1.00 50.41 91 GLN A CA 1
ATOM 680 C C . GLN A 1 91 ? -5.275 11.165 -15.437 1.00 50.41 91 GLN A C 1
ATOM 682 O O . GLN A 1 91 ? -6.499 11.165 -15.285 1.00 50.41 91 GLN A O 1
ATOM 687 N N . LYS A 1 92 ? -4.571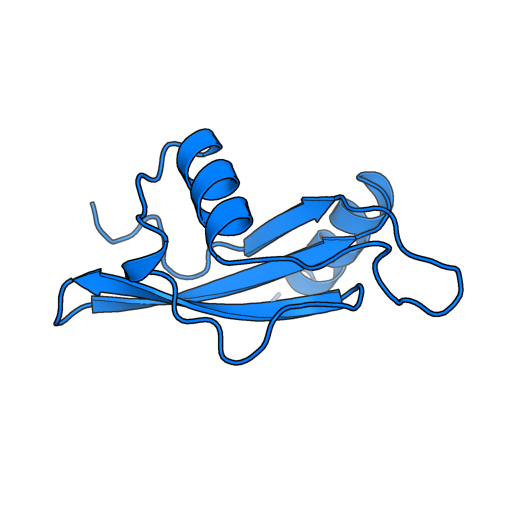 12.304 -15.429 1.00 42.62 92 LYS A N 1
ATOM 688 C CA . LYS A 1 92 ? -5.203 13.625 -15.282 1.00 42.62 92 LYS A CA 1
ATOM 689 C C . LYS A 1 92 ? -5.791 14.141 -16.602 1.00 42.62 92 LYS A C 1
ATOM 691 O O . LYS A 1 92 ? -6.719 14.944 -16.564 1.00 42.62 92 LYS A O 1
ATOM 696 N N . LEU A 1 93 ? -5.290 13.664 -17.746 1.00 43.00 93 LEU A N 1
ATOM 697 C CA . LEU A 1 93 ? -5.700 14.131 -19.073 1.00 43.00 93 LEU A CA 1
ATOM 698 C C . LEU A 1 93 ? -6.966 13.437 -19.615 1.00 43.00 93 LEU A C 1
ATOM 700 O O . LEU A 1 93 ? -7.651 14.013 -20.447 1.00 43.00 93 LEU A O 1
ATOM 704 N N . SER A 1 94 ? -7.339 12.251 -19.115 1.00 37.88 94 SER A N 1
ATOM 705 C CA . SER A 1 94 ? -8.544 11.530 -19.585 1.00 37.88 94 SER A CA 1
ATOM 706 C C . SER A 1 94 ? -9.856 11.959 -18.904 1.00 37.88 94 SER A C 1
ATOM 708 O O . SER A 1 94 ? -10.878 11.289 -19.072 1.00 37.88 94 SER A O 1
ATOM 710 N N . LYS A 1 95 ? -9.846 13.023 -18.089 1.00 43.84 95 LYS A N 1
ATOM 711 C CA . LYS A 1 95 ? -11.045 13.519 -17.388 1.00 43.84 95 LYS A CA 1
ATOM 712 C C . LYS A 1 95 ? -11.378 14.985 -17.686 1.00 43.84 95 LYS A C 1
ATOM 714 O O . LYS A 1 95 ? -12.037 15.627 -16.870 1.00 43.84 95 LYS A O 1
ATOM 719 N N . ILE A 1 96 ? -10.919 15.489 -18.833 1.00 38.12 96 ILE A N 1
ATOM 720 C CA . ILE A 1 96 ? -11.383 16.745 -19.444 1.00 38.12 96 ILE A CA 1
ATOM 721 C C . ILE A 1 96 ? -12.291 16.407 -20.620 1.00 38.12 96 ILE A C 1
ATOM 723 O O . ILE A 1 96 ? -11.911 15.505 -21.397 1.00 38.12 96 ILE A O 1
#

Radius of gyration: 13.63 Å; chains: 1; bounding box: 32×26×31 Å